Protein AF-A0A821C1W2-F1 (afdb_monomer_lite)

Secondary structure (DSSP, 8-state):
-EEEE-HHHHHHHHHHHHHTT-HHHHHHHHHHHHHHHHHHHSTTSSEEEEEE-HHHHHT-PPPEEEESS---SS----------------------------

Structure (mmCIF, N/CA/C/O backbone):
data_AF-A0A821C1W2-F1
#
_entry.id   AF-A0A821C1W2-F1
#
loop_
_atom_site.group_PDB
_atom_site.id
_atom_site.type_symbol
_atom_site.label_atom_id
_atom_site.label_alt_id
_atom_site.label_comp_id
_atom_site.label_asym_id
_atom_site.label_entity_id
_atom_site.label_seq_id
_atom_site.pdbx_PDB_ins_code
_atom_site.Cartn_x
_atom_site.Cartn_y
_atom_site.Cartn_z
_atom_site.occupancy
_atom_site.B_iso_or_equiv
_atom_site.auth_seq_id
_atom_site.auth_comp_id
_atom_site.auth_asym_id
_atom_site.auth_atom_id
_atom_site.pdbx_PDB_model_num
ATOM 1 N N . VAL A 1 1 ? -0.937 -0.246 -16.299 1.00 88.62 1 VAL A N 1
ATOM 2 C CA . VAL A 1 1 ? -0.563 -0.814 -14.987 1.00 88.62 1 VAL A CA 1
ATOM 3 C C . VAL A 1 1 ? -1.825 -1.293 -14.293 1.00 88.62 1 VAL A C 1
ATOM 5 O O . VAL A 1 1 ? -2.756 -0.505 -14.180 1.00 88.62 1 VAL A O 1
ATOM 8 N N . GLN A 1 2 ? -1.878 -2.561 -13.893 1.00 96.19 2 GLN A N 1
ATOM 9 C CA . GLN A 1 2 ? -2.955 -3.148 -13.092 1.00 96.19 2 GLN A CA 1
ATOM 10 C C . GLN A 1 2 ? -2.625 -3.039 -11.594 1.00 96.19 2 GLN A C 1
ATOM 12 O O . GLN A 1 2 ? -1.456 -3.085 -11.217 1.00 96.19 2 GLN A O 1
ATOM 17 N N . LEU A 1 3 ? -3.635 -2.889 -10.740 1.00 97.25 3 LEU A N 1
ATOM 18 C CA . LEU A 1 3 ? -3.466 -2.865 -9.287 1.00 97.25 3 LEU A CA 1
ATOM 19 C C . LEU A 1 3 ? -4.471 -3.823 -8.648 1.00 97.25 3 LEU A C 1
ATOM 21 O O . LEU A 1 3 ? -5.670 -3.546 -8.644 1.00 97.25 3 LEU A O 1
ATOM 25 N N . ASP A 1 4 ? -3.962 -4.916 -8.090 1.00 97.69 4 ASP A N 1
ATOM 26 C CA . ASP A 1 4 ? -4.749 -5.950 -7.427 1.00 97.69 4 ASP A CA 1
ATOM 27 C C . ASP A 1 4 ? -4.529 -5.912 -5.910 1.00 97.69 4 ASP A C 1
ATOM 29 O O . ASP A 1 4 ? -3.423 -5.664 -5.422 1.00 97.69 4 ASP A O 1
ATOM 33 N N . PHE A 1 5 ? -5.572 -6.235 -5.149 1.00 97.94 5 PHE A N 1
ATOM 34 C CA . PHE A 1 5 ? -5.498 -6.420 -3.701 1.00 97.94 5 PHE A CA 1
ATOM 35 C C . PHE A 1 5 ? -5.963 -7.825 -3.350 1.00 97.94 5 PHE A C 1
ATOM 37 O O . PHE A 1 5 ? -6.998 -8.274 -3.842 1.00 97.94 5 PHE A O 1
ATOM 44 N N . THR A 1 6 ? -5.248 -8.504 -2.455 1.00 98.19 6 THR A N 1
ATOM 45 C CA . THR A 1 6 ? -5.797 -9.717 -1.853 1.00 98.19 6 THR A CA 1
ATOM 46 C C . THR A 1 6 ? -6.871 -9.363 -0.829 1.00 98.19 6 THR A C 1
ATOM 48 O O . THR A 1 6 ? -6.855 -8.328 -0.162 1.00 98.19 6 THR A O 1
ATOM 51 N N . ASP A 1 7 ? -7.789 -10.294 -0.646 1.00 97.94 7 ASP A N 1
ATOM 52 C CA . ASP A 1 7 ? -8.830 -10.276 0.374 1.00 97.94 7 ASP A CA 1
ATOM 53 C C . ASP A 1 7 ? -8.292 -9.994 1.800 1.00 97.94 7 ASP A C 1
ATOM 55 O O . ASP A 1 7 ? -8.903 -9.267 2.592 1.00 97.94 7 ASP A O 1
ATOM 59 N N . GLY A 1 8 ? -7.112 -10.541 2.120 1.00 97.75 8 GLY A N 1
ATOM 60 C CA . GLY A 1 8 ? -6.392 -10.297 3.374 1.00 97.75 8 GLY A CA 1
ATOM 61 C C . GLY A 1 8 ? -5.836 -8.874 3.477 1.00 97.75 8 GLY A C 1
ATOM 62 O O . GLY A 1 8 ? -5.939 -8.249 4.538 1.00 97.75 8 GLY A O 1
ATOM 63 N N . ALA A 1 9 ? -5.339 -8.314 2.367 1.00 97.31 9 ALA A N 1
ATOM 64 C CA . ALA A 1 9 ? -4.920 -6.916 2.289 1.00 97.31 9 ALA A CA 1
ATOM 65 C C . ALA A 1 9 ? -6.088 -5.973 2.606 1.00 97.31 9 ALA A C 1
ATOM 67 O O . ALA A 1 9 ? -5.977 -5.133 3.501 1.00 97.31 9 ALA A O 1
ATOM 68 N N . LEU A 1 10 ? -7.239 -6.161 1.948 1.00 96.56 10 LEU A N 1
ATOM 69 C CA . LEU A 1 10 ? -8.442 -5.346 2.161 1.00 96.56 10 LEU A CA 1
ATOM 70 C C . LEU A 1 10 ? -8.908 -5.389 3.626 1.00 96.56 10 LEU A C 1
ATOM 72 O O . LEU A 1 10 ? -9.132 -4.342 4.245 1.00 96.56 10 LEU A O 1
ATOM 76 N N . ARG A 1 11 ? -8.978 -6.590 4.220 1.00 96.25 11 ARG A N 1
ATOM 77 C CA . ARG A 1 11 ? -9.339 -6.774 5.638 1.00 96.25 11 ARG A CA 1
ATOM 78 C C . ARG A 1 11 ? -8.339 -6.106 6.590 1.00 96.25 11 ARG A C 1
ATOM 80 O O . ARG A 1 11 ? -8.757 -5.487 7.574 1.00 96.25 11 ARG A O 1
ATOM 87 N N . SER A 1 12 ? -7.041 -6.172 6.301 1.00 95.56 12 SER A N 1
ATOM 88 C CA . SER A 1 12 ? -6.009 -5.521 7.119 1.00 95.56 12 SER A CA 1
ATOM 89 C C . SER A 1 12 ? -5.990 -3.995 6.972 1.00 95.56 12 SER A C 1
ATOM 91 O O . SER A 1 12 ? -5.825 -3.299 7.977 1.00 95.56 12 SER A O 1
ATOM 93 N N . ILE A 1 13 ? -6.240 -3.452 5.775 1.00 94.50 13 ILE A N 1
ATOM 94 C CA . ILE A 1 13 ? -6.366 -2.003 5.535 1.00 94.50 13 ILE A CA 1
ATOM 95 C C . ILE A 1 13 ? -7.545 -1.446 6.344 1.00 94.50 13 ILE A C 1
ATOM 97 O O . ILE A 1 13 ? -7.384 -0.462 7.071 1.00 94.50 13 ILE A O 1
ATOM 101 N N . ALA A 1 14 ? -8.702 -2.116 6.293 1.00 93.56 14 ALA A N 1
ATOM 102 C CA . ALA A 1 14 ? -9.881 -1.742 7.071 1.00 93.56 14 ALA A CA 1
ATOM 103 C C . ALA A 1 14 ? -9.603 -1.764 8.587 1.00 93.56 14 ALA A C 1
ATOM 105 O O . ALA A 1 14 ? -9.881 -0.779 9.277 1.00 93.56 14 ALA A O 1
ATOM 106 N N . LYS A 1 15 ? -8.970 -2.829 9.110 1.00 93.12 15 LYS A N 1
ATOM 107 C CA . LYS A 1 15 ? -8.547 -2.897 10.523 1.00 93.12 15 LYS A CA 1
ATOM 108 C C . LYS A 1 15 ? -7.607 -1.745 10.908 1.00 93.12 15 LYS A C 1
ATOM 110 O O . LYS A 1 15 ? -7.859 -1.092 11.921 1.00 93.12 15 LYS A O 1
ATOM 115 N N . LYS A 1 16 ? -6.578 -1.439 10.102 1.00 91.50 16 LYS A N 1
ATOM 116 C CA . LYS A 1 16 ? -5.646 -0.317 10.361 1.00 91.50 16 LYS A CA 1
ATOM 117 C C . LYS A 1 16 ? -6.364 1.042 10.374 1.00 91.50 16 LYS A C 1
ATOM 119 O O . LYS A 1 16 ? -6.020 1.895 11.192 1.00 91.50 16 LYS A O 1
ATOM 124 N N . ALA A 1 17 ? -7.365 1.255 9.516 1.00 91.88 17 ALA A N 1
ATOM 125 C CA . ALA A 1 17 ? -8.149 2.495 9.482 1.00 91.88 17 ALA A CA 1
ATOM 126 C C . ALA A 1 17 ? -9.035 2.674 10.731 1.00 91.88 17 ALA A C 1
ATOM 128 O O . ALA A 1 17 ? -9.078 3.764 11.310 1.00 91.88 17 ALA A O 1
ATOM 129 N N . VAL A 1 18 ? -9.683 1.594 11.188 1.00 90.81 18 VAL A N 1
ATOM 130 C CA . VAL A 1 18 ? -10.475 1.577 12.432 1.00 90.81 18 VAL A CA 1
ATOM 131 C C . VAL A 1 18 ? -9.584 1.828 13.652 1.00 90.81 18 VAL A C 1
ATOM 133 O O . VAL A 1 18 ? -9.878 2.719 14.446 1.00 90.81 18 VAL A O 1
ATOM 136 N N . GLN A 1 19 ? -8.453 1.121 13.768 1.00 90.31 19 GLN A N 1
ATOM 137 C CA . GLN A 1 19 ? -7.485 1.299 14.863 1.00 90.31 19 GLN A CA 1
ATOM 138 C C . GLN A 1 19 ? -6.967 2.740 14.966 1.00 90.31 19 GLN A C 1
ATOM 140 O O . GLN A 1 19 ? -6.811 3.270 16.064 1.00 90.31 19 GLN A O 1
ATOM 145 N N . ARG A 1 20 ? -6.742 3.402 13.824 1.00 87.94 20 ARG A N 1
ATOM 146 C CA . ARG A 1 20 ? -6.292 4.802 13.761 1.00 87.94 20 ARG A CA 1
ATOM 147 C C . ARG A 1 20 ? -7.395 5.829 14.043 1.00 87.94 20 ARG A C 1
ATOM 149 O O . ARG A 1 20 ? -7.112 7.018 13.953 1.00 87.94 20 ARG A O 1
ATOM 156 N N . LYS A 1 21 ? -8.636 5.410 14.334 1.00 85.69 21 LYS A N 1
ATOM 157 C CA . LYS A 1 21 ? -9.809 6.279 14.588 1.00 85.69 21 LYS A CA 1
ATOM 158 C C . LYS A 1 21 ? -10.082 7.322 13.486 1.00 85.69 21 LYS A C 1
ATOM 160 O O . LYS A 1 21 ? -10.736 8.330 13.724 1.00 85.69 21 LYS A O 1
ATOM 165 N N . THR A 1 22 ? -9.601 7.076 12.266 1.00 81.06 22 THR A N 1
ATOM 166 C CA . THR A 1 22 ? -9.699 8.005 11.120 1.00 81.06 22 THR A CA 1
ATOM 167 C C . THR A 1 22 ? -10.842 7.657 10.162 1.00 81.06 22 THR A C 1
ATOM 169 O O . THR A 1 22 ? -11.146 8.433 9.252 1.00 81.06 22 THR A O 1
ATOM 172 N N . GLY A 1 23 ? -11.495 6.505 10.360 1.00 79.38 23 GLY A N 1
ATOM 173 C CA . GLY A 1 23 ? -12.611 6.039 9.535 1.00 79.38 23 GLY A CA 1
ATOM 174 C C . GLY A 1 23 ? -12.237 5.937 8.053 1.00 79.38 23 GLY A C 1
ATOM 175 O O . GLY A 1 23 ? -11.087 5.668 7.707 1.00 79.38 23 GLY A O 1
ATOM 176 N N . ALA A 1 24 ? -13.197 6.207 7.164 1.00 85.00 24 ALA A N 1
ATOM 177 C CA . ALA A 1 24 ? -12.982 6.146 5.715 1.00 85.00 24 ALA A CA 1
ATOM 178 C C . ALA A 1 24 ? -11.857 7.082 5.218 1.00 85.00 24 ALA A C 1
ATOM 180 O O . ALA A 1 24 ? -11.111 6.716 4.312 1.00 85.00 24 ALA A O 1
ATOM 181 N N . ARG A 1 25 ? -11.660 8.251 5.852 1.00 84.62 25 ARG A N 1
ATOM 182 C CA . ARG A 1 25 ? -10.562 9.183 5.513 1.00 84.62 25 ARG A CA 1
ATOM 183 C C . ARG A 1 25 ? -9.179 8.570 5.772 1.00 84.62 25 ARG A C 1
ATOM 185 O O . ARG A 1 25 ? -8.222 8.893 5.072 1.00 84.62 25 ARG A O 1
ATOM 192 N N . GLY A 1 26 ? -9.080 7.648 6.732 1.00 86.88 26 GLY A N 1
ATOM 193 C CA . GLY A 1 26 ? -7.852 6.921 7.048 1.00 86.88 26 GLY A CA 1
ATOM 194 C C . GLY A 1 26 ? -7.355 6.022 5.919 1.00 86.88 26 GLY A C 1
ATOM 195 O O . GLY A 1 26 ? -6.140 5.895 5.751 1.00 86.88 26 GLY A O 1
ATOM 196 N N . LEU A 1 27 ? -8.270 5.448 5.125 1.00 91.69 27 LEU A N 1
ATOM 197 C CA . LEU A 1 27 ? -7.965 4.482 4.063 1.00 91.69 27 LEU A CA 1
ATOM 198 C C . LEU A 1 27 ? -6.993 5.057 3.029 1.00 91.69 27 LEU A C 1
ATOM 200 O O . LEU A 1 27 ? -5.987 4.417 2.726 1.00 91.69 27 LEU A O 1
ATOM 204 N N . ARG A 1 28 ? -7.224 6.298 2.571 1.00 90.88 28 ARG A N 1
ATOM 205 C CA . ARG A 1 28 ? -6.319 6.984 1.634 1.00 90.88 28 ARG A CA 1
ATOM 206 C C . ARG A 1 28 ? -4.894 7.053 2.192 1.00 90.88 28 ARG A C 1
ATOM 208 O O . ARG A 1 28 ? -3.974 6.593 1.534 1.00 90.88 28 ARG A O 1
ATOM 215 N N . SER A 1 29 ? -4.724 7.511 3.435 1.00 91.69 29 SER A N 1
ATOM 216 C CA . SER A 1 29 ? -3.403 7.649 4.084 1.00 91.69 29 SER A CA 1
ATOM 217 C C . SER A 1 29 ? -2.675 6.323 4.379 1.00 91.69 29 SER A C 1
ATOM 219 O O . SER A 1 29 ? -1.511 6.328 4.799 1.00 91.69 29 SER A O 1
ATOM 221 N N . ILE A 1 30 ? -3.381 5.192 4.264 1.00 92.44 30 ILE A N 1
ATOM 222 C CA . ILE A 1 30 ? -2.830 3.839 4.384 1.00 92.44 30 ILE A CA 1
ATOM 223 C C . ILE A 1 30 ? -2.391 3.359 3.000 1.00 92.44 30 ILE A C 1
ATOM 225 O O . ILE A 1 30 ? -1.235 2.982 2.845 1.00 92.44 30 ILE A O 1
ATOM 229 N N . LEU A 1 31 ? -3.273 3.456 2.000 1.00 93.38 31 LEU A N 1
ATOM 230 C CA . LEU A 1 31 ? -2.985 3.109 0.605 1.00 93.38 31 LEU A CA 1
ATOM 231 C C . LEU A 1 31 ? -1.817 3.923 0.038 1.00 93.38 31 LEU A C 1
ATOM 233 O O . LEU A 1 31 ? -0.888 3.352 -0.517 1.00 93.38 31 LEU A O 1
ATOM 237 N N . GLU A 1 32 ? -1.821 5.238 0.254 1.00 93.50 32 GLU A N 1
ATOM 238 C CA . GLU A 1 32 ? -0.770 6.167 -0.179 1.00 93.50 32 GLU A CA 1
ATOM 239 C C . GLU A 1 32 ? 0.598 5.776 0.399 1.00 93.50 32 GLU A C 1
ATOM 241 O O . GLU A 1 32 ? 1.589 5.830 -0.311 1.00 93.50 32 GLU A O 1
ATOM 246 N N . ARG A 1 33 ? 0.656 5.266 1.639 1.00 92.56 33 ARG A N 1
ATOM 247 C CA . ARG A 1 33 ? 1.899 4.755 2.249 1.00 92.56 33 ARG A CA 1
ATOM 248 C C . ARG A 1 33 ? 2.354 3.397 1.721 1.00 92.56 33 ARG A C 1
ATOM 250 O O . ARG A 1 33 ? 3.554 3.171 1.658 1.00 92.56 33 ARG A O 1
ATOM 257 N N . ILE A 1 34 ? 1.423 2.502 1.392 1.00 94.56 34 ILE A N 1
ATOM 258 C CA . ILE A 1 34 ? 1.740 1.174 0.837 1.00 94.56 34 ILE A CA 1
ATOM 259 C C . ILE A 1 34 ? 2.242 1.305 -0.605 1.00 94.56 34 ILE A C 1
ATOM 261 O O . ILE A 1 34 ? 3.152 0.593 -1.013 1.00 94.56 34 ILE A O 1
ATOM 265 N N . LEU A 1 35 ? 1.644 2.219 -1.372 1.00 95.19 35 LEU A N 1
ATOM 266 C CA . LEU A 1 35 ? 1.888 2.372 -2.804 1.00 95.19 35 LEU A CA 1
ATOM 267 C C . LEU A 1 35 ? 2.951 3.427 -3.139 1.00 95.19 35 LEU A C 1
ATOM 269 O O . LEU A 1 35 ? 3.343 3.499 -4.298 1.00 95.19 35 LEU A O 1
ATOM 273 N N . LEU A 1 36 ? 3.425 4.226 -2.170 1.00 94.62 36 LEU A N 1
ATOM 274 C CA . LEU A 1 36 ? 4.356 5.336 -2.421 1.00 94.62 36 LEU A CA 1
ATOM 275 C C . LEU A 1 36 ? 5.593 4.893 -3.206 1.00 94.62 36 LEU A C 1
ATOM 277 O O . LEU A 1 36 ? 5.908 5.492 -4.227 1.00 94.62 36 LEU A O 1
ATOM 281 N N . GLN A 1 37 ? 6.262 3.827 -2.757 1.00 93.44 37 GLN A N 1
ATOM 282 C CA . GLN A 1 37 ? 7.454 3.317 -3.434 1.00 93.44 37 GLN A CA 1
ATOM 283 C C . GLN A 1 37 ? 7.118 2.821 -4.845 1.00 93.44 37 GLN A C 1
ATOM 285 O O . GLN A 1 37 ? 7.804 3.158 -5.801 1.00 93.44 37 GLN A O 1
ATOM 290 N N . SER A 1 38 ? 5.998 2.114 -5.003 1.00 94.62 38 SER A N 1
ATOM 291 C CA . SER A 1 38 ? 5.536 1.632 -6.306 1.00 94.62 38 SER A CA 1
ATOM 292 C C . SER A 1 38 ? 5.215 2.773 -7.276 1.00 94.62 38 SER A C 1
ATOM 294 O O . SER A 1 38 ? 5.488 2.648 -8.462 1.00 94.62 38 SER A O 1
ATOM 296 N N . MET A 1 39 ? 4.708 3.916 -6.801 1.00 94.44 39 MET A N 1
ATOM 297 C CA . MET A 1 39 ? 4.504 5.105 -7.643 1.00 94.44 39 MET A CA 1
ATOM 298 C C . MET A 1 39 ? 5.817 5.679 -8.204 1.00 94.44 39 MET A C 1
ATOM 300 O O . MET A 1 39 ? 5.776 6.306 -9.259 1.00 94.44 39 MET A O 1
ATOM 304 N N . PHE A 1 40 ? 6.956 5.453 -7.537 1.00 94.75 40 PHE A N 1
ATOM 305 C CA . PHE A 1 40 ? 8.290 5.837 -8.019 1.00 94.75 40 PHE A CA 1
ATOM 306 C C . PHE A 1 40 ? 8.989 4.736 -8.829 1.00 94.75 40 PHE A C 1
ATOM 308 O O . PHE A 1 40 ? 9.693 5.059 -9.777 1.00 94.75 40 PHE A O 1
ATOM 315 N N . ASP A 1 41 ? 8.782 3.459 -8.492 1.00 93.56 41 ASP A N 1
ATOM 316 C CA . ASP A 1 41 ? 9.423 2.320 -9.172 1.00 93.56 41 ASP A CA 1
ATOM 317 C C . ASP A 1 41 ? 8.803 2.003 -10.548 1.00 93.56 41 ASP A C 1
ATOM 319 O O . ASP A 1 41 ? 9.439 1.364 -11.382 1.00 93.56 41 ASP A O 1
ATOM 323 N N . ILE A 1 42 ? 7.535 2.373 -10.765 1.00 95.00 42 ILE A N 1
ATOM 324 C CA . ILE A 1 42 ? 6.764 2.023 -11.971 1.00 95.00 42 ILE A CA 1
ATOM 325 C C . ILE A 1 42 ? 7.107 2.875 -13.206 1.00 95.00 42 ILE A C 1
ATOM 327 O O . ILE A 1 42 ? 7.218 2.280 -14.284 1.00 95.00 42 ILE A O 1
ATOM 331 N N . PRO A 1 43 ? 7.237 4.217 -13.126 1.00 94.31 43 PRO A N 1
ATOM 332 C CA . PRO A 1 43 ? 7.659 5.039 -14.259 1.00 94.31 43 PRO A CA 1
ATOM 333 C C . PRO A 1 43 ? 8.933 4.502 -14.922 1.00 94.31 43 PRO A C 1
ATOM 335 O O . PRO A 1 43 ? 9.869 4.103 -14.241 1.00 94.31 43 PRO A O 1
ATOM 338 N N . GLU A 1 44 ? 8.943 4.469 -16.256 1.00 90.75 44 GLU A N 1
ATOM 339 C CA . GLU A 1 44 ? 10.077 4.008 -17.083 1.00 90.75 44 GLU A CA 1
ATOM 340 C C . GLU A 1 44 ? 10.528 2.541 -16.855 1.00 90.75 44 GLU A C 1
ATOM 342 O O . GLU A 1 44 ? 11.522 2.099 -17.429 1.00 90.75 44 GLU A O 1
ATOM 347 N N . SER A 1 45 ? 9.765 1.747 -16.093 1.00 93.25 45 SER A N 1
ATOM 348 C CA . SER A 1 45 ? 10.023 0.319 -15.850 1.00 93.25 45 SER A CA 1
ATOM 349 C C . SER A 1 45 ? 9.221 -0.618 -16.772 1.00 93.25 45 SER A C 1
ATOM 351 O O . SER A 1 45 ? 8.307 -0.202 -17.484 1.00 93.25 45 SER A O 1
ATOM 353 N N . ASP A 1 46 ? 9.509 -1.925 -16.712 1.00 94.44 46 ASP A N 1
ATOM 354 C CA . ASP A 1 46 ? 8.708 -2.980 -17.356 1.00 94.44 46 ASP A CA 1
ATOM 355 C C . ASP A 1 46 ? 7.601 -3.575 -16.454 1.00 94.44 46 ASP A C 1
ATOM 357 O O . ASP A 1 46 ? 7.008 -4.613 -16.779 1.00 94.44 46 ASP A O 1
ATOM 361 N N . ILE A 1 47 ? 7.293 -2.913 -15.331 1.00 95.38 47 ILE A N 1
ATOM 362 C CA . ILE A 1 47 ? 6.233 -3.305 -14.396 1.00 95.38 47 ILE A CA 1
ATOM 363 C C . ILE A 1 47 ? 4.863 -2.986 -15.008 1.00 95.38 47 ILE A C 1
ATOM 365 O O . ILE A 1 47 ? 4.492 -1.832 -15.224 1.00 95.38 47 ILE A O 1
ATOM 369 N N . VAL A 1 48 ? 4.062 -4.026 -15.241 1.00 96.38 48 VAL A N 1
ATOM 370 C CA . VAL A 1 48 ? 2.688 -3.919 -15.757 1.00 96.38 48 VAL A CA 1
ATOM 371 C C . VAL A 1 48 ? 1.620 -4.087 -14.690 1.00 96.38 48 VAL A C 1
ATOM 373 O O . VAL A 1 48 ? 0.472 -3.717 -14.939 1.00 96.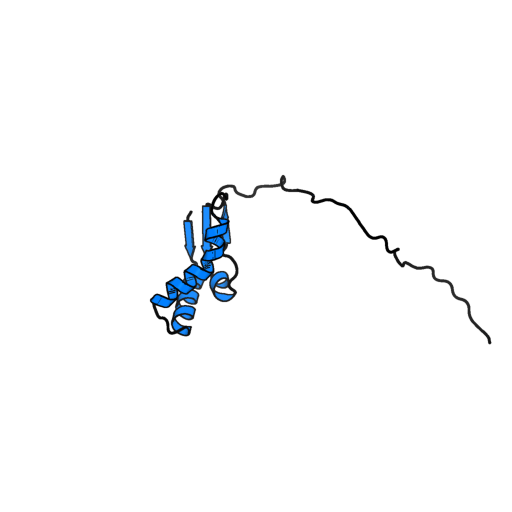38 48 VAL A O 1
ATOM 376 N N . GLY A 1 49 ? 1.963 -4.588 -13.505 1.00 96.44 49 GLY A N 1
ATOM 377 C CA . GLY A 1 49 ? 1.009 -4.733 -12.414 1.00 96.44 49 GLY A CA 1
ATOM 378 C C . GLY A 1 49 ? 1.638 -4.704 -11.029 1.00 96.44 49 GLY A C 1
ATOM 379 O O . GLY A 1 49 ? 2.826 -4.965 -10.860 1.00 96.44 49 GLY A O 1
ATOM 380 N N . VAL A 1 50 ? 0.810 -4.396 -10.038 1.00 97.69 50 VAL A N 1
ATOM 381 C CA . VAL A 1 50 ? 1.156 -4.390 -8.617 1.00 97.69 50 VAL A CA 1
ATOM 382 C C . VAL A 1 50 ? 0.116 -5.212 -7.869 1.00 97.69 50 VAL A C 1
ATOM 384 O O . VAL A 1 50 ? -1.079 -4.959 -8.021 1.00 97.69 50 VAL A O 1
ATOM 387 N N . ARG A 1 51 ? 0.548 -6.161 -7.036 1.00 97.81 51 ARG A N 1
ATOM 388 C CA . ARG A 1 51 ? -0.334 -6.906 -6.132 1.00 97.81 51 ARG A CA 1
ATOM 389 C C . ARG A 1 51 ? 0.002 -6.592 -4.680 1.00 97.81 51 ARG A C 1
ATOM 391 O O . ARG A 1 51 ? 1.113 -6.830 -4.210 1.00 97.81 51 ARG A O 1
ATOM 398 N N . VAL A 1 52 ? -0.986 -6.076 -3.956 1.00 97.75 52 VAL A N 1
ATOM 399 C CA . VAL A 1 52 ? -0.896 -5.803 -2.519 1.00 97.75 52 VAL A CA 1
ATOM 400 C C . VAL A 1 52 ? -1.484 -6.983 -1.751 1.00 97.75 52 VAL A C 1
ATOM 402 O O . VAL A 1 52 ? -2.669 -7.293 -1.890 1.00 97.75 52 VAL A O 1
ATOM 405 N N . ASP A 1 53 ? -0.666 -7.628 -0.923 1.00 97.38 53 ASP A N 1
ATOM 406 C CA . ASP A 1 53 ? -1.080 -8.717 -0.042 1.00 97.38 53 ASP A CA 1
ATOM 407 C C . ASP A 1 53 ? -1.245 -8.262 1.422 1.00 97.38 53 ASP A C 1
ATOM 409 O O . ASP A 1 53 ? -1.153 -7.078 1.758 1.00 97.38 53 ASP A O 1
ATOM 413 N N . GLU A 1 54 ? -1.566 -9.202 2.311 1.00 96.44 54 GLU A N 1
ATOM 414 C CA . GLU A 1 54 ? -1.785 -8.887 3.723 1.00 96.44 54 GLU A CA 1
ATOM 415 C C . GLU A 1 54 ? -0.492 -8.464 4.442 1.00 96.44 54 GLU A C 1
ATOM 417 O O . GLU A 1 54 ? -0.541 -7.639 5.359 1.00 96.44 54 GLU A O 1
ATOM 422 N N . GLU A 1 55 ? 0.664 -8.972 4.008 1.00 94.50 55 GLU A N 1
ATOM 423 C CA . GLU A 1 55 ? 1.958 -8.635 4.600 1.00 94.50 55 GLU A CA 1
ATOM 424 C C . GLU A 1 55 ? 2.431 -7.239 4.196 1.00 94.50 55 GLU A C 1
ATOM 426 O O . GLU A 1 55 ? 2.767 -6.447 5.077 1.00 94.50 55 GLU A O 1
ATOM 431 N N . ALA A 1 56 ? 2.320 -6.856 2.920 1.00 94.06 56 ALA A N 1
ATOM 432 C CA . ALA A 1 56 ? 2.563 -5.483 2.471 1.00 94.06 56 ALA A CA 1
ATOM 433 C C . ALA A 1 56 ? 1.777 -4.458 3.317 1.00 94.06 56 ALA A C 1
ATOM 435 O O . ALA A 1 56 ? 2.296 -3.405 3.695 1.00 94.06 56 ALA A O 1
ATOM 436 N N . VAL A 1 57 ? 0.547 -4.799 3.724 1.00 94.50 57 VAL A N 1
ATOM 437 C CA . VAL A 1 57 ? -0.256 -3.974 4.638 1.00 94.50 57 VAL A CA 1
ATOM 438 C C . VAL A 1 57 ? 0.242 -4.026 6.085 1.00 94.50 57 VAL A C 1
ATOM 440 O O . VAL A 1 57 ? 0.227 -2.990 6.754 1.00 94.50 57 VAL A O 1
ATOM 443 N N . LYS A 1 58 ? 0.627 -5.190 6.620 1.00 92.38 58 LYS A N 1
ATOM 444 C CA . LYS A 1 58 ? 1.048 -5.361 8.026 1.00 92.38 58 LYS A CA 1
ATOM 445 C C . LYS A 1 58 ? 2.461 -4.848 8.276 1.00 92.38 58 LYS A C 1
ATOM 447 O O . LYS A 1 58 ? 2.615 -3.863 9.006 1.00 92.38 58 LYS A O 1
ATOM 452 N N . SER A 1 59 ? 3.439 -5.514 7.665 1.00 87.12 59 SER A N 1
ATOM 453 C CA . SER A 1 59 ? 4.881 -5.330 7.828 1.00 87.12 59 SER A CA 1
ATOM 454 C C . SER A 1 59 ? 5.433 -4.174 6.981 1.00 87.12 59 SER A C 1
ATOM 456 O O . SER A 1 59 ? 6.606 -3.839 7.100 1.00 87.12 59 SER A O 1
ATOM 458 N N . ASN A 1 60 ? 4.572 -3.494 6.206 1.00 74.88 60 ASN A N 1
ATOM 459 C CA . ASN A 1 60 ? 4.899 -2.291 5.428 1.00 74.88 60 ASN A CA 1
ATOM 460 C C . ASN A 1 60 ? 6.00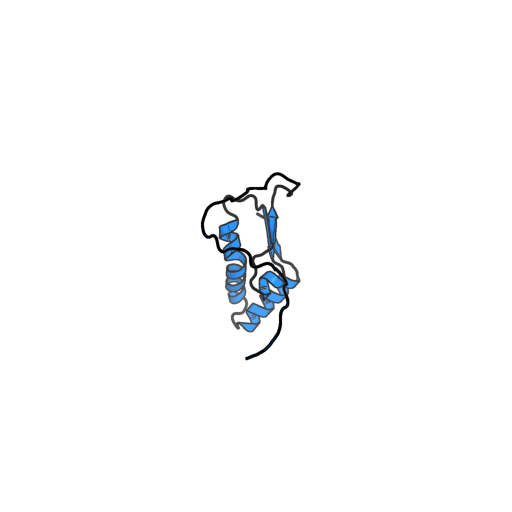6 -2.535 4.379 1.00 74.88 60 ASN A C 1
ATOM 462 O O . ASN A 1 60 ? 6.739 -1.617 4.008 1.00 74.88 60 ASN A O 1
ATOM 466 N N . LYS A 1 61 ? 6.110 -3.791 3.929 1.00 87.19 61 LYS A N 1
ATOM 467 C CA . LYS A 1 61 ? 6.944 -4.259 2.821 1.00 87.19 61 LYS A CA 1
ATOM 468 C C . LYS A 1 61 ? 6.391 -3.732 1.491 1.00 87.19 61 LYS A C 1
ATOM 470 O O . LYS A 1 61 ? 5.179 -3.566 1.354 1.00 87.19 61 LYS A O 1
ATOM 475 N N . ASN A 1 62 ? 7.264 -3.534 0.503 1.00 89.38 62 ASN A N 1
ATOM 476 C CA . ASN A 1 62 ? 6.838 -3.229 -0.863 1.00 89.38 62 ASN A CA 1
ATOM 477 C C . ASN A 1 62 ? 5.895 -4.328 -1.410 1.00 89.38 62 ASN A C 1
ATOM 479 O O . ASN A 1 62 ? 6.162 -5.515 -1.182 1.00 89.38 62 ASN A O 1
ATOM 483 N N . PRO A 1 63 ? 4.823 -3.949 -2.132 1.00 95.56 63 PRO A N 1
ATOM 484 C CA . PRO A 1 63 ? 3.962 -4.875 -2.871 1.00 95.56 63 PRO A CA 1
ATOM 485 C C . PRO A 1 63 ? 4.708 -5.762 -3.888 1.00 95.56 63 PRO A C 1
ATOM 487 O O . PRO A 1 63 ? 5.838 -5.477 -4.280 1.00 95.56 63 PRO A O 1
ATOM 490 N N . GLU A 1 64 ? 4.051 -6.825 -4.355 1.00 95.69 64 GLU A N 1
ATOM 491 C CA . GLU A 1 64 ? 4.547 -7.685 -5.439 1.00 95.69 64 GLU A CA 1
ATOM 492 C C . GLU A 1 64 ? 4.426 -6.965 -6.795 1.00 95.69 64 GLU A C 1
ATOM 494 O O . GLU A 1 64 ? 3.385 -6.374 -7.093 1.00 95.69 64 GLU A O 1
ATOM 499 N N . TYR A 1 65 ? 5.465 -7.034 -7.636 1.00 96.12 65 TYR A N 1
ATOM 500 C CA . TYR A 1 65 ? 5.475 -6.452 -8.985 1.00 96.12 65 TYR A CA 1
ATOM 501 C C . TYR A 1 65 ? 5.339 -7.525 -10.067 1.00 96.12 65 TYR A C 1
ATOM 503 O O . TYR A 1 65 ? 6.100 -8.489 -10.108 1.00 96.12 65 TYR A O 1
ATOM 511 N N . ILE A 1 66 ? 4.399 -7.307 -10.983 1.00 95.19 66 ILE A N 1
AT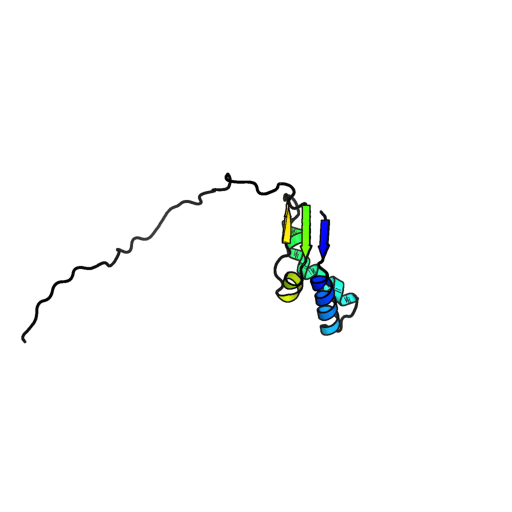OM 512 C CA . ILE A 1 66 ? 4.130 -8.139 -12.158 1.00 95.19 66 ILE A CA 1
ATOM 513 C C . ILE A 1 66 ? 4.769 -7.442 -13.366 1.00 95.19 66 ILE A C 1
ATOM 515 O O . ILE A 1 66 ? 4.451 -6.284 -13.639 1.00 95.19 66 ILE A O 1
ATOM 519 N N . ARG A 1 67 ? 5.666 -8.121 -14.091 1.00 93.88 67 ARG A N 1
ATOM 520 C CA . ARG A 1 67 ? 6.412 -7.567 -15.243 1.00 93.88 67 ARG A CA 1
ATOM 521 C C . ARG A 1 67 ? 5.910 -8.138 -16.572 1.00 93.88 67 ARG A C 1
ATOM 523 O O . ARG A 1 67 ? 5.408 -9.258 -16.610 1.00 93.88 67 ARG A O 1
ATOM 530 N N . SER A 1 68 ? 6.015 -7.358 -17.651 1.00 85.94 68 SER A N 1
ATOM 531 C CA . SER A 1 68 ? 5.519 -7.735 -18.992 1.00 85.94 68 SER A CA 1
ATOM 532 C C . SER A 1 68 ? 6.308 -8.869 -19.639 1.00 85.94 68 SER A C 1
ATOM 534 O O . SER A 1 68 ? 5.733 -9.709 -20.329 1.00 85.94 68 SER A O 1
ATOM 536 N N . ARG A 1 69 ? 7.625 -8.887 -19.427 1.00 81.62 69 ARG A N 1
ATOM 537 C CA . ARG A 1 69 ? 8.499 -9.974 -19.858 1.00 81.62 69 ARG A CA 1
ATOM 538 C C . ARG A 1 69 ? 8.554 -11.012 -18.736 1.00 81.62 69 ARG A C 1
ATOM 540 O O . ARG A 1 69 ? 8.957 -10.653 -17.627 1.00 81.62 69 ARG A O 1
ATOM 547 N N . PRO A 1 70 ? 8.169 -12.279 -18.977 1.00 58.59 70 PRO A N 1
ATOM 548 C CA . PRO A 1 70 ? 8.476 -13.335 -18.026 1.00 58.59 70 PRO A CA 1
ATOM 549 C C . PRO A 1 70 ? 10.001 -13.438 -17.910 1.00 58.59 70 PRO A C 1
ATOM 551 O O . PRO A 1 70 ? 10.708 -13.383 -18.916 1.00 58.59 70 PRO A O 1
ATOM 554 N N . ILE A 1 71 ? 10.511 -13.570 -16.686 1.00 57.69 71 ILE A N 1
ATOM 555 C CA . ILE A 1 71 ? 11.949 -13.713 -16.433 1.00 57.69 71 ILE A CA 1
ATOM 556 C C . ILE A 1 71 ? 12.349 -15.146 -16.811 1.00 57.69 71 ILE A C 1
ATOM 558 O O . ILE A 1 71 ? 12.422 -16.036 -15.965 1.00 57.69 71 ILE A O 1
ATOM 562 N N . THR A 1 72 ? 12.548 -15.385 -18.106 1.00 50.16 72 THR A N 1
ATOM 563 C CA . THR A 1 72 ? 13.025 -16.658 -18.651 1.00 50.16 72 THR A CA 1
ATOM 564 C C . THR A 1 72 ? 14.510 -16.568 -18.985 1.00 50.16 72 THR A C 1
ATOM 566 O O . THR A 1 72 ? 14.872 -16.255 -20.112 1.00 50.16 72 THR A O 1
ATOM 569 N N . SER A 1 73 ? 15.323 -16.929 -17.990 1.00 53.34 73 SER A N 1
ATOM 570 C CA . SER A 1 73 ? 16.681 -17.479 -18.121 1.00 53.34 73 SER A CA 1
ATOM 571 C C . SER A 1 73 ? 17.848 -16.579 -18.587 1.00 53.34 73 SER A C 1
ATOM 573 O O . SER A 1 73 ? 17.898 -16.079 -19.701 1.00 53.34 73 SER A O 1
ATOM 575 N N . SER A 1 74 ? 18.888 -16.591 -17.743 1.00 54.97 74 SER A N 1
ATOM 576 C CA . SER A 1 74 ? 20.319 -16.752 -18.086 1.00 54.97 74 SER A CA 1
ATOM 577 C C . SER A 1 74 ? 21.200 -15.625 -18.657 1.00 54.97 74 SER A C 1
ATOM 579 O O . SER A 1 74 ? 22.387 -15.903 -18.788 1.00 54.97 74 SER A O 1
ATOM 581 N N . ASP A 1 75 ? 20.741 -14.384 -18.867 1.00 53.25 75 ASP A N 1
ATOM 582 C CA . ASP A 1 75 ? 21.643 -13.315 -19.375 1.00 53.25 75 ASP A CA 1
ATOM 583 C C . ASP A 1 75 ? 22.098 -12.250 -18.342 1.00 53.25 75 ASP A C 1
ATOM 585 O O . ASP A 1 75 ? 23.136 -11.619 -18.534 1.00 53.25 75 ASP A O 1
ATOM 589 N N . ASP A 1 76 ? 21.421 -12.087 -17.197 1.00 49.84 76 ASP A N 1
ATOM 590 C CA . ASP A 1 76 ? 21.754 -11.044 -16.200 1.00 49.84 76 ASP A CA 1
ATOM 591 C C . ASP A 1 76 ? 22.813 -11.474 -15.154 1.00 49.84 76 ASP A C 1
ATOM 593 O O . ASP A 1 76 ? 22.617 -11.352 -13.942 1.00 49.84 76 ASP A O 1
ATOM 597 N N . ILE A 1 77 ? 23.981 -11.943 -15.611 1.00 53.50 77 ILE A N 1
ATOM 598 C CA . ILE A 1 77 ? 25.210 -11.988 -14.790 1.00 53.50 77 ILE A CA 1
ATOM 599 C C . ILE A 1 77 ? 26.075 -10.754 -15.055 1.00 53.50 77 ILE A C 1
ATOM 601 O O . ILE A 1 77 ? 27.153 -10.833 -15.643 1.00 53.50 77 ILE A O 1
ATOM 605 N N . HIS A 1 78 ? 25.633 -9.598 -14.550 1.00 50.69 78 HIS A N 1
ATOM 606 C CA . HIS A 1 78 ? 26.514 -8.438 -14.430 1.00 50.69 78 HIS A CA 1
ATOM 607 C C . HIS A 1 78 ? 27.394 -8.531 -13.179 1.00 50.69 78 HIS A C 1
ATOM 609 O O . HIS A 1 78 ? 27.085 -8.050 -12.088 1.00 50.69 78 HIS A O 1
ATOM 615 N N . GLU A 1 79 ? 28.541 -9.166 -13.399 1.00 43.12 79 GLU A N 1
ATOM 616 C CA . GLU A 1 79 ? 29.744 -9.092 -12.585 1.00 43.12 79 GLU A CA 1
ATOM 617 C C . GLU A 1 79 ? 30.115 -7.632 -12.249 1.00 43.12 79 GLU A C 1
ATOM 619 O O . GLU A 1 79 ? 30.563 -6.876 -13.108 1.00 43.12 79 GLU A O 1
ATOM 624 N N . ASN A 1 80 ? 30.002 -7.250 -10.971 1.00 40.00 80 ASN A N 1
ATOM 625 C CA . ASN A 1 80 ? 30.643 -6.049 -10.420 1.00 40.00 80 ASN A CA 1
ATOM 626 C C . ASN A 1 80 ? 31.940 -6.432 -9.693 1.00 40.00 80 ASN A C 1
ATOM 628 O O . ASN A 1 80 ? 32.092 -6.316 -8.477 1.00 40.00 80 ASN A O 1
ATOM 632 N N . ALA A 1 81 ? 32.891 -6.908 -10.491 1.00 42.50 81 ALA A N 1
ATOM 633 C CA . ALA A 1 81 ? 34.301 -7.002 -10.152 1.00 42.50 81 ALA A CA 1
ATOM 634 C C . ALA A 1 81 ? 34.986 -5.656 -10.474 1.00 42.50 81 ALA A C 1
ATOM 636 O O . ALA A 1 81 ? 34.709 -5.029 -11.491 1.00 42.50 81 ALA A O 1
ATOM 637 N N . THR A 1 82 ? 35.972 -5.168 -9.722 1.00 41.50 82 THR A N 1
ATOM 638 C CA . THR A 1 82 ? 36.764 -5.729 -8.602 1.00 41.50 82 THR A CA 1
ATOM 639 C C . THR A 1 82 ? 37.510 -4.529 -7.958 1.00 41.50 82 THR A C 1
ATOM 641 O O . THR A 1 82 ? 37.196 -3.392 -8.295 1.00 41.50 82 THR A O 1
ATOM 644 N N . LYS A 1 83 ? 38.586 -4.771 -7.188 1.00 43.66 83 LYS A N 1
ATOM 645 C CA . LYS A 1 83 ? 39.690 -3.828 -6.868 1.00 43.66 83 LYS A CA 1
ATOM 646 C C . LYS A 1 83 ? 39.343 -2.664 -5.888 1.00 43.66 83 LYS A C 1
ATOM 648 O O . LYS A 1 83 ? 38.367 -1.964 -6.118 1.00 43.66 83 LYS A O 1
ATOM 653 N N . PRO A 1 84 ? 40.225 -2.299 -4.930 1.00 47.19 84 PRO A N 1
ATOM 654 C CA . PRO A 1 84 ? 41.209 -3.136 -4.236 1.00 47.19 84 PRO A CA 1
ATOM 655 C C . PRO A 1 84 ? 41.275 -2.878 -2.702 1.00 47.19 84 PRO A C 1
ATOM 657 O O . PRO A 1 84 ? 40.497 -2.107 -2.152 1.00 47.19 84 PRO A O 1
ATOM 660 N N . ASN A 1 85 ? 42.298 -3.470 -2.068 1.00 35.66 85 ASN A N 1
ATOM 661 C CA . ASN A 1 85 ? 42.669 -3.412 -0.642 1.00 35.66 85 ASN A CA 1
ATOM 662 C C . ASN A 1 85 ? 41.825 -4.341 0.268 1.00 35.66 85 ASN A C 1
ATOM 664 O O . ASN A 1 85 ? 40.617 -4.435 0.109 1.00 35.66 85 ASN A O 1
ATOM 668 N N . GLU A 1 86 ? 42.387 -5.118 1.198 1.00 39.41 86 GLU A N 1
ATOM 669 C CA . GLU A 1 86 ? 43.728 -5.091 1.804 1.00 39.41 86 GLU A CA 1
ATOM 670 C C . GLU A 1 86 ? 44.217 -6.530 2.099 1.00 39.41 86 GLU A C 1
ATOM 672 O O . GLU A 1 86 ? 43.409 -7.426 2.352 1.00 39.41 86 GLU A O 1
ATOM 677 N N . LYS A 1 87 ? 45.532 -6.800 2.032 1.00 46.31 87 LYS A N 1
ATOM 678 C CA . LYS A 1 87 ? 46.082 -8.130 2.369 1.00 46.31 87 LYS A CA 1
ATOM 679 C C . LYS A 1 87 ? 46.307 -8.254 3.879 1.00 46.31 87 LYS A C 1
ATOM 681 O O . LYS A 1 87 ? 47.267 -7.681 4.383 1.00 46.31 87 LYS A O 1
ATOM 686 N N . SER A 1 88 ? 45.561 -9.143 4.532 1.00 39.44 88 SER A N 1
ATOM 687 C CA . SER A 1 88 ? 45.955 -9.752 5.813 1.00 39.44 88 SER A CA 1
ATOM 688 C C . SER A 1 88 ? 46.155 -11.264 5.613 1.00 39.44 88 SER A C 1
ATOM 690 O O . SER A 1 88 ? 45.268 -11.901 5.035 1.00 39.44 88 SER A O 1
ATOM 692 N N . PRO A 1 89 ? 47.309 -11.859 5.986 1.00 42.88 89 PRO A N 1
ATOM 693 C CA . PRO A 1 89 ? 47.595 -13.270 5.708 1.00 42.88 89 PRO A CA 1
ATOM 694 C C . PRO A 1 89 ? 46.662 -14.242 6.438 1.00 42.88 89 PRO A C 1
ATOM 696 O O . PRO A 1 89 ? 46.196 -13.967 7.540 1.00 42.88 89 PRO A O 1
ATOM 699 N N . LYS A 1 90 ? 46.430 -15.410 5.826 1.00 45.00 90 LYS A N 1
ATOM 700 C CA . LYS A 1 90 ? 45.659 -16.501 6.432 1.00 45.00 90 LYS A CA 1
ATOM 701 C C . LYS A 1 90 ? 46.476 -17.204 7.517 1.00 45.00 90 LYS A C 1
ATOM 703 O O . LYS A 1 9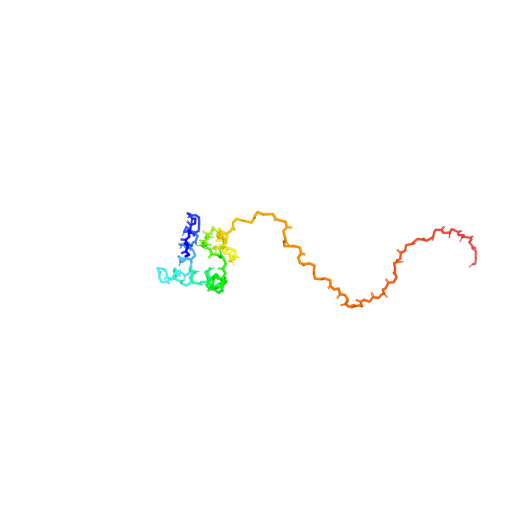0 ? 47.609 -17.609 7.273 1.00 45.00 90 LYS A O 1
ATOM 708 N N . GLU A 1 91 ? 45.861 -17.387 8.676 1.00 38.78 91 GLU A N 1
ATOM 709 C CA . GLU A 1 91 ? 46.375 -18.166 9.799 1.00 38.78 91 GLU A CA 1
ATOM 710 C C . GLU A 1 91 ? 45.977 -19.640 9.633 1.00 38.78 91 GLU A C 1
ATOM 712 O O . GLU A 1 91 ? 44.821 -20.000 9.854 1.00 38.78 91 GLU A O 1
ATOM 717 N N . ASN A 1 92 ? 46.910 -20.510 9.229 1.00 32.03 92 ASN A N 1
ATOM 718 C CA . ASN A 1 92 ? 46.658 -21.952 9.157 1.00 32.03 92 ASN A CA 1
ATOM 719 C C . ASN A 1 92 ? 47.920 -22.780 9.462 1.00 32.03 92 ASN A C 1
ATOM 721 O O . ASN A 1 92 ? 48.742 -22.989 8.580 1.00 32.03 92 ASN A O 1
ATOM 725 N N . ASN A 1 93 ? 47.971 -23.297 10.694 1.00 41.88 93 ASN A N 1
ATOM 726 C CA . ASN A 1 93 ? 48.645 -24.519 11.157 1.00 41.88 93 ASN A CA 1
ATOM 727 C C . ASN A 1 93 ? 50.093 -24.815 10.731 1.00 41.88 93 ASN A C 1
ATOM 729 O O . ASN A 1 93 ? 50.33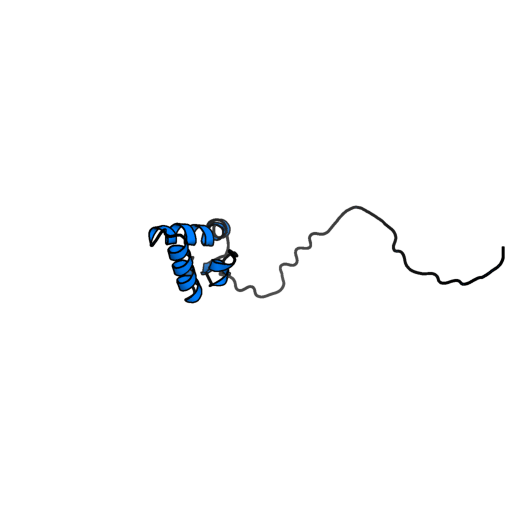6 -25.255 9.614 1.00 41.88 93 ASN A O 1
ATOM 733 N N . ASP A 1 94 ? 50.973 -24.889 11.734 1.00 47.06 94 ASP A N 1
ATOM 734 C CA . ASP A 1 94 ? 51.909 -26.012 11.843 1.00 47.06 94 ASP A CA 1
ATOM 735 C C . ASP A 1 94 ? 52.015 -26.488 13.300 1.00 47.06 94 ASP A C 1
ATOM 737 O O . ASP A 1 94 ? 52.185 -25.703 14.233 1.00 47.06 94 ASP A O 1
ATOM 741 N N . ASN A 1 95 ? 51.874 -27.798 13.498 1.00 41.12 95 ASN A N 1
ATOM 742 C CA . ASN A 1 95 ? 51.828 -28.438 14.810 1.00 41.12 95 ASN A CA 1
ATOM 743 C C . ASN A 1 95 ? 53.217 -28.992 15.164 1.00 41.12 95 ASN A C 1
ATOM 745 O O . ASN A 1 95 ? 53.663 -29.954 14.535 1.00 41.12 95 ASN A O 1
ATOM 749 N N . LYS A 1 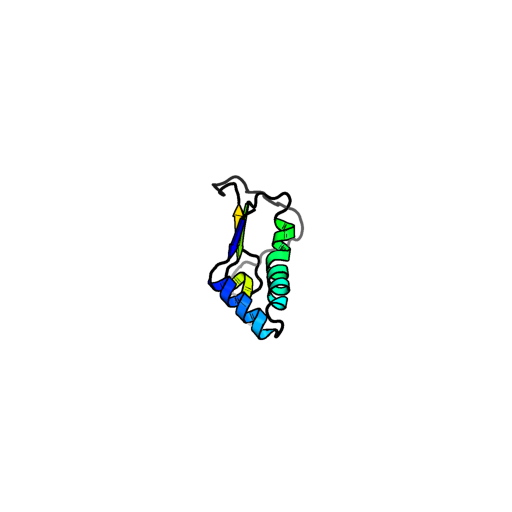96 ? 53.905 -28.436 16.173 1.00 44.84 96 LYS A N 1
ATOM 750 C CA . LYS A 1 96 ? 55.153 -29.032 16.680 1.00 44.84 96 LYS A CA 1
ATOM 751 C C . LYS A 1 96 ? 55.314 -28.914 18.196 1.00 44.84 96 LYS A C 1
ATOM 753 O O . LYS A 1 96 ? 55.524 -27.842 18.750 1.00 44.84 96 LYS A O 1
ATOM 758 N N . ILE A 1 97 ? 55.251 -30.076 18.838 1.00 45.19 97 ILE A N 1
ATOM 759 C CA . ILE A 1 97 ? 55.490 -30.317 20.264 1.00 45.19 97 ILE A CA 1
ATOM 760 C C . ILE A 1 97 ? 56.980 -30.135 20.590 1.00 45.19 97 ILE A C 1
ATOM 762 O O . ILE A 1 97 ? 57.802 -30.686 19.865 1.00 45.19 97 ILE A O 1
ATOM 766 N N . TYR A 1 98 ? 57.311 -29.475 21.709 1.00 39.88 98 TYR A N 1
ATOM 767 C CA . TYR A 1 98 ? 58.373 -29.901 22.642 1.00 39.88 98 TYR A CA 1
ATOM 768 C C . TYR A 1 98 ? 58.197 -29.233 24.027 1.00 39.88 98 TYR A C 1
ATOM 770 O O . TYR A 1 98 ? 58.013 -28.026 24.136 1.00 39.88 98 TYR A O 1
ATOM 778 N N . LEU A 1 99 ? 58.255 -30.055 25.077 1.00 38.38 99 LEU A N 1
ATOM 779 C CA . LEU A 1 99 ? 58.411 -29.720 26.507 1.00 38.38 99 LEU A CA 1
ATOM 780 C C . LEU A 1 99 ? 59.886 -30.014 26.909 1.00 38.38 99 LEU A C 1
ATOM 782 O O . LEU A 1 99 ? 60.577 -30.622 26.087 1.00 38.38 99 LEU A O 1
ATOM 786 N N . PRO A 1 100 ? 60.369 -29.813 28.160 1.00 45.75 100 PRO A N 1
ATOM 787 C CA . PRO A 1 100 ? 59.969 -28.931 29.274 1.00 45.75 100 PRO A CA 1
ATOM 788 C C . PRO A 1 100 ? 61.202 -28.145 29.841 1.00 45.75 100 PRO A C 1
ATOM 790 O O . PRO A 1 100 ? 62.222 -28.015 29.172 1.00 45.75 100 PRO A O 1
ATOM 793 N N . THR A 1 101 ? 61.140 -27.763 31.128 1.00 40.22 101 THR A N 1
ATOM 794 C CA . THR A 1 101 ? 62.229 -27.415 32.084 1.00 40.22 101 THR A CA 1
ATOM 795 C C . THR A 1 101 ? 62.710 -25.962 32.156 1.00 40.22 101 THR A C 1
ATOM 797 O O . THR A 1 101 ? 62.931 -25.308 31.141 1.00 40.22 101 THR A O 1
ATOM 800 N N . GLY A 1 102 ? 62.855 -25.487 33.401 1.00 42.75 102 GLY A N 1
ATOM 801 C CA . GLY A 1 102 ? 63.134 -24.109 33.813 1.00 42.75 102 GLY A CA 1
ATOM 802 C C . GLY A 1 102 ? 62.428 -23.812 35.130 1.00 42.75 102 GLY A C 1
ATOM 803 O O . GLY A 1 102 ? 61.758 -22.764 35.185 1.00 42.75 102 GLY A O 1
#

Radius of gyration: 26.5 Å; chains: 1; bounding box: 76×40×54 Å

Sequence (102 aa):
VQLDFTDGALRSIAKKAVQRKTGARGLRSILERILLQSMFDIPESDIVGVRVDEEAVKSNKNPEYIRSRPITSSDDIHENATKPNEKSPKENNDNKIYLPTG

pLDDT: mean 77.28, std 22.91, range [32.03, 98.19]

Foldseek 3Di:
DEEEEDPLLVVLLQVVCVVVVNHPVSSCVQCCQLCVVVVVVVPPDQFPYWYHYNCCSVVVDHTDTDGPDDPDDDDPPPDPDDDDDDDDDDDDDDDDDDDDDD